Protein AF-A0A8T4R6Y8-F1 (afdb_monomer_lite)

Radius of gyration: 20.2 Å; chains: 1; bounding box: 50×43×46 Å

Secondary structure (DSSP, 8-state):
-HHHHHHHHHHHHHHHHHHH-HHHHHHHHHHHHHHHHHHHTS-TTTTSBP-GGG---S-HHHHHHHHHHHHHTT--BHHHHHHHHHHHHHHTT---GGGSSSTTHHHHHHSTT--HHHHHHHHHHHHHTT----HHHHHHHHHHH--

Structure (mmCIF, N/CA/C/O backbone):
data_AF-A0A8T4R6Y8-F1
#
_entry.id   AF-A0A8T4R6Y8-F1
#
loop_
_atom_site.group_PDB
_atom_site.id
_atom_site.type_symbol
_atom_site.label_atom_id
_atom_site.label_alt_id
_atom_site.label_comp_id
_atom_site.label_asym_id
_atom_site.label_entity_id
_atom_site.label_seq_id
_atom_site.pdbx_PDB_ins_code
_atom_site.Cartn_x
_atom_site.Cartn_y
_atom_site.Cartn_z
_atom_site.occupancy
_atom_site.B_iso_or_equiv
_atom_site.auth_seq_id
_atom_site.auth_comp_id
_atom_site.auth_asym_id
_atom_site.auth_atom_id
_atom_site.pdbx_PDB_model_num
ATOM 1 N N . MET A 1 1 ? -24.780 -24.298 -1.350 1.00 48.31 1 MET A N 1
ATOM 2 C CA . MET A 1 1 ? -23.868 -23.802 -0.300 1.00 48.31 1 MET A CA 1
ATOM 3 C C . MET A 1 1 ? -24.403 -22.502 0.301 1.00 48.31 1 MET A C 1
ATOM 5 O O . MET A 1 1 ? -24.679 -22.501 1.489 1.00 48.31 1 MET A O 1
ATOM 9 N N . GLU A 1 2 ? -24.714 -21.477 -0.504 1.00 38.59 2 GLU A N 1
ATOM 10 C CA . GLU A 1 2 ? -25.335 -20.209 -0.045 1.00 38.59 2 GLU A CA 1
ATOM 11 C C . GLU A 1 2 ? -26.643 -20.382 0.746 1.00 38.59 2 GLU A C 1
ATOM 13 O O . GLU A 1 2 ? -26.752 -19.889 1.864 1.00 38.59 2 GLU A O 1
ATOM 18 N N . LYS A 1 3 ? -27.595 -21.188 0.247 1.00 47.91 3 LYS A N 1
ATOM 19 C CA . LYS A 1 3 ? -28.878 -21.448 0.940 1.00 47.91 3 LYS A CA 1
ATOM 20 C C . LYS A 1 3 ? -28.732 -22.082 2.334 1.00 47.91 3 LYS A C 1
ATOM 22 O O . LYS A 1 3 ? -29.649 -22.001 3.144 1.00 47.91 3 LYS A O 1
ATOM 27 N N . SER A 1 4 ? -27.602 -22.738 2.606 1.00 57.16 4 SER A N 1
ATOM 28 C CA . SER A 1 4 ? -27.312 -23.342 3.913 1.00 57.16 4 SER A CA 1
ATOM 29 C C . SER A 1 4 ? -26.794 -22.309 4.910 1.00 57.16 4 SER A C 1
ATOM 31 O O . SER A 1 4 ? -27.055 -22.434 6.102 1.00 57.16 4 SER A O 1
ATOM 33 N N . ILE A 1 5 ? -26.073 -21.298 4.422 1.00 50.19 5 ILE A N 1
ATOM 34 C CA . ILE A 1 5 ? -25.484 -20.239 5.242 1.00 50.19 5 ILE A CA 1
ATOM 35 C C . ILE A 1 5 ? -26.559 -19.215 5.608 1.00 50.19 5 ILE A C 1
ATOM 37 O O . ILE A 1 5 ? -26.691 -18.873 6.775 1.00 50.19 5 ILE A O 1
ATOM 41 N N . GLU A 1 6 ? -27.403 -18.804 4.656 1.00 58.66 6 GLU A N 1
ATOM 42 C CA . GLU A 1 6 ? -28.523 -17.891 4.939 1.00 58.66 6 GLU A CA 1
ATOM 43 C C . GLU A 1 6 ? -29.509 -18.465 5.960 1.00 58.66 6 GLU A C 1
ATOM 45 O O . GLU A 1 6 ? -30.010 -17.743 6.822 1.00 58.66 6 GLU A O 1
ATOM 50 N N . LYS A 1 7 ? -29.781 -19.773 5.881 1.00 69.44 7 LYS A N 1
ATOM 51 C CA . LYS A 1 7 ? -30.643 -20.452 6.850 1.00 69.44 7 LYS A CA 1
ATOM 52 C C . LYS A 1 7 ? -29.999 -20.481 8.237 1.00 69.44 7 LYS A C 1
ATOM 54 O O . LYS A 1 7 ? -30.657 -20.144 9.212 1.00 69.44 7 LYS A O 1
ATOM 59 N N . PHE A 1 8 ? -28.711 -20.814 8.308 1.00 63.06 8 PHE A N 1
ATOM 60 C CA . PHE A 1 8 ? -27.959 -20.816 9.561 1.00 63.06 8 PHE A CA 1
ATOM 61 C C . PHE A 1 8 ? -27.928 -19.428 10.218 1.00 63.06 8 PHE A C 1
ATOM 63 O O . PHE A 1 8 ? -28.150 -19.321 11.418 1.00 63.06 8 PHE A O 1
ATOM 70 N N . ILE A 1 9 ? -27.729 -18.364 9.431 1.00 65.12 9 ILE A N 1
ATOM 71 C CA . ILE A 1 9 ? -27.748 -16.978 9.921 1.00 65.12 9 ILE A CA 1
ATOM 72 C C . ILE A 1 9 ? -29.120 -16.628 10.506 1.00 65.12 9 ILE A C 1
ATOM 74 O O . ILE A 1 9 ? -29.189 -16.150 11.634 1.00 65.12 9 ILE A O 1
ATOM 78 N N . LYS A 1 10 ? -30.211 -16.929 9.790 1.00 71.31 10 LYS A N 1
ATOM 79 C CA . LYS A 1 10 ? -31.576 -16.636 10.258 1.00 71.31 10 LYS A CA 1
ATOM 80 C C . LYS A 1 10 ? -31.955 -17.405 11.521 1.00 71.31 10 LYS A C 1
ATOM 82 O O . LYS A 1 10 ? -32.583 -16.841 12.414 1.00 71.31 10 LYS A O 1
ATOM 87 N N . ASP A 1 11 ? -31.573 -18.677 11.603 1.00 73.00 11 ASP A N 1
ATOM 88 C CA . ASP A 1 11 ? -31.837 -19.504 12.782 1.00 73.00 11 ASP A CA 1
ATOM 89 C C . ASP A 1 11 ? -31.048 -18.974 13.997 1.00 73.00 11 ASP A C 1
ATOM 91 O O . ASP A 1 11 ? -31.583 -18.903 15.103 1.00 73.00 11 ASP A O 1
ATOM 95 N N . TYR A 1 12 ? -29.813 -18.509 13.787 1.00 65.69 12 TYR A N 1
ATOM 96 C CA . TYR A 1 12 ? -28.968 -17.938 14.839 1.00 65.69 12 TYR A CA 1
ATOM 97 C C . TYR A 1 12 ? -29.441 -16.550 15.310 1.00 65.69 12 TYR A C 1
ATOM 99 O O . TYR A 1 12 ? -29.463 -16.277 16.510 1.00 65.69 12 TYR A O 1
ATOM 107 N N . GLU A 1 13 ? -29.880 -15.681 14.392 1.00 64.44 13 GLU A N 1
ATOM 108 C CA . GLU A 1 13 ? -30.492 -14.381 14.713 1.00 64.44 13 GLU A CA 1
ATOM 109 C C . GLU A 1 13 ? -31.768 -14.538 15.543 1.00 64.44 13 GLU A C 1
ATOM 111 O O . GLU A 1 13 ? -31.998 -13.771 16.481 1.00 64.44 13 GLU A O 1
ATOM 116 N N . LYS A 1 14 ? -32.579 -15.555 15.232 1.00 71.75 14 LYS A N 1
ATOM 117 C CA . LYS A 1 14 ? -33.800 -15.865 15.974 1.00 71.75 14 LYS A CA 1
ATOM 118 C C . LYS A 1 14 ? -33.500 -16.310 17.408 1.00 71.75 14 LYS A C 1
ATOM 120 O O . LYS A 1 14 ? -34.051 -15.722 18.335 1.00 71.75 14 LYS A O 1
ATOM 125 N N . ILE A 1 15 ? -32.587 -17.269 17.589 1.00 70.81 15 ILE A N 1
ATOM 126 C CA . ILE A 1 15 ? -32.175 -17.766 18.918 1.00 70.81 15 ILE A CA 1
ATOM 127 C C . ILE A 1 15 ? -31.656 -16.612 19.781 1.00 70.81 15 ILE A C 1
ATOM 129 O O . ILE A 1 15 ? -32.074 -16.428 20.921 1.00 70.81 15 ILE A O 1
ATOM 133 N N . LEU A 1 16 ? -30.790 -15.772 19.215 1.00 59.50 16 LEU A N 1
ATOM 134 C CA . LEU A 1 16 ? -30.212 -14.654 19.951 1.00 59.50 16 LEU A CA 1
ATOM 135 C C . LEU A 1 16 ? -31.221 -13.537 20.262 1.00 59.50 16 LEU A C 1
ATOM 137 O O . LEU A 1 16 ? -31.058 -12.833 21.259 1.00 59.50 16 LEU A O 1
ATOM 141 N N . SER A 1 17 ? -32.250 -13.357 19.430 1.00 65.12 17 SER A N 1
ATOM 142 C CA . SER A 1 17 ? -33.322 -12.383 19.684 1.00 65.12 17 SER A CA 1
ATOM 143 C C . SER A 1 17 ? -34.239 -12.850 20.815 1.00 65.12 17 SER A C 1
ATOM 145 O O . SER A 1 17 ? -34.640 -12.033 21.645 1.00 65.12 17 SER A O 1
ATOM 147 N N . GLU A 1 18 ? -34.513 -14.158 20.875 1.00 69.12 18 GLU A N 1
ATOM 148 C CA . GLU A 1 18 ? -35.320 -14.805 21.917 1.00 69.12 18 GLU A CA 1
ATOM 149 C C . GLU A 1 18 ? -34.601 -14.839 23.279 1.00 69.12 18 GLU A C 1
ATOM 151 O O . GLU A 1 18 ? -35.236 -14.609 24.307 1.00 69.12 18 GLU A O 1
ATOM 156 N N . GLU A 1 19 ? -33.282 -15.055 23.309 1.00 60.94 19 GLU A N 1
ATOM 157 C CA . GLU A 1 19 ? -32.516 -15.155 24.563 1.00 60.94 19 GLU A CA 1
ATOM 158 C C . GLU A 1 19 ? -32.091 -13.803 25.167 1.00 60.94 19 GLU A C 1
ATOM 160 O O . GLU A 1 19 ? -31.899 -13.707 26.380 1.00 60.94 19 GLU A O 1
ATOM 165 N N . LEU A 1 20 ? -31.894 -12.755 24.354 1.00 57.31 20 LEU A N 1
ATOM 166 C CA . LEU A 1 20 ? -31.167 -11.545 24.789 1.00 57.31 20 LEU A CA 1
ATOM 167 C C . LEU A 1 20 ? -31.919 -10.218 24.587 1.00 57.31 20 LEU A C 1
ATOM 169 O O . LEU A 1 20 ? -31.454 -9.184 25.079 1.00 57.31 20 LEU A O 1
ATOM 173 N N . GLY A 1 21 ? -33.055 -10.230 23.883 1.00 60.19 21 GLY A N 1
ATOM 174 C CA . GLY A 1 21 ? -33.814 -9.036 23.505 1.00 60.19 21 GLY A CA 1
ATOM 175 C C . GLY A 1 21 ? -33.194 -8.259 22.330 1.00 60.19 21 GLY A C 1
ATOM 176 O O . GLY A 1 21 ? -31.993 -7.971 22.295 1.00 60.19 21 GLY A O 1
ATOM 177 N N . GLU A 1 22 ? -34.036 -7.867 21.366 1.00 58.03 22 GLU A N 1
ATOM 178 C CA . GLU A 1 22 ? -33.650 -7.316 20.049 1.00 58.03 22 GLU A CA 1
ATOM 179 C C . GLU A 1 22 ? -32.681 -6.117 20.105 1.00 58.03 22 GLU A C 1
ATOM 181 O O . GLU A 1 22 ? -31.790 -5.980 19.262 1.00 58.03 22 GLU A O 1
ATOM 186 N N . GLY A 1 23 ? -32.798 -5.258 21.124 1.00 57.56 23 GLY A N 1
ATOM 187 C CA . GLY A 1 23 ? -31.969 -4.054 21.257 1.00 57.56 23 GLY A CA 1
ATOM 188 C C . GLY A 1 23 ? -30.486 -4.331 21.539 1.00 57.56 23 GLY A C 1
ATOM 189 O O . GLY A 1 23 ? -29.624 -3.539 21.153 1.00 57.56 23 GLY A O 1
ATOM 190 N N . ASN A 1 24 ? -30.165 -5.460 22.178 1.00 60.34 24 ASN A N 1
ATOM 191 C CA . ASN A 1 24 ? -28.791 -5.810 22.555 1.00 60.34 24 ASN A CA 1
ATOM 192 C C . ASN A 1 24 ? -28.088 -6.632 21.464 1.00 60.34 24 ASN A C 1
ATOM 194 O O . ASN A 1 24 ? -26.863 -6.577 21.323 1.00 60.34 24 ASN A O 1
ATOM 198 N N . LEU A 1 25 ? -28.867 -7.351 20.652 1.00 61.69 25 LEU A N 1
ATOM 199 C CA . LEU A 1 25 ? -28.360 -8.197 19.582 1.00 61.69 25 LEU A CA 1
ATOM 200 C C . LEU A 1 25 ? -27.728 -7.382 18.453 1.00 61.69 25 LEU A C 1
ATOM 202 O O . LEU A 1 25 ? -26.587 -7.638 18.077 1.00 61.69 25 LEU A O 1
ATOM 206 N N . LYS A 1 26 ? -28.423 -6.345 17.966 1.00 61.16 26 LYS A N 1
ATOM 207 C CA . LYS A 1 26 ? -27.922 -5.488 16.880 1.00 61.16 26 LYS A CA 1
ATOM 208 C C . LYS A 1 26 ? -26.594 -4.821 17.241 1.00 61.16 26 LYS A C 1
ATOM 210 O O . LYS A 1 26 ? -25.669 -4.811 16.436 1.00 61.16 26 LYS A O 1
ATOM 215 N N . LYS A 1 27 ? -26.477 -4.301 18.468 1.00 64.81 27 LYS A N 1
ATOM 216 C CA . LYS A 1 27 ? -25.250 -3.656 18.957 1.00 64.81 27 LYS A CA 1
ATOM 217 C C . LYS A 1 27 ? -24.095 -4.653 19.066 1.00 64.81 27 LYS A C 1
ATOM 219 O O . LYS A 1 27 ? -22.978 -4.332 18.684 1.00 64.81 27 LYS A O 1
ATOM 224 N N . ARG A 1 28 ? -24.359 -5.874 19.540 1.00 63.06 28 ARG A N 1
ATOM 225 C CA . ARG A 1 28 ? -23.344 -6.934 19.632 1.00 63.06 28 ARG A CA 1
ATOM 226 C C . ARG A 1 28 ? -22.939 -7.480 18.269 1.00 63.06 28 ARG A C 1
ATOM 228 O O . ARG A 1 28 ? -21.758 -7.732 18.083 1.00 63.06 28 ARG A O 1
ATOM 235 N N . LEU A 1 29 ? -23.872 -7.634 17.330 1.00 67.12 29 LEU A N 1
ATOM 236 C CA . LEU A 1 29 ? -23.573 -8.028 15.951 1.00 67.12 29 LEU A CA 1
ATOM 237 C C . LEU A 1 29 ? -22.741 -6.965 15.242 1.00 67.12 29 LEU A C 1
ATOM 239 O O . LEU A 1 29 ? -21.777 -7.328 14.584 1.00 67.12 29 LEU A O 1
ATOM 243 N N . LEU A 1 30 ? -23.051 -5.678 15.432 1.00 69.00 30 LEU A N 1
ATOM 244 C CA . LEU A 1 30 ? -22.222 -4.579 14.930 1.00 69.00 30 LEU A CA 1
ATOM 245 C C . LEU A 1 30 ? -20.809 -4.641 15.511 1.00 69.00 30 LEU A C 1
ATOM 247 O O . LEU A 1 30 ? -19.866 -4.688 14.740 1.00 69.00 30 LEU A O 1
ATOM 251 N N . ILE A 1 31 ? -20.662 -4.780 16.832 1.00 68.12 31 ILE A N 1
ATOM 252 C CA . ILE A 1 31 ? -19.344 -4.920 17.475 1.00 68.12 31 ILE A CA 1
ATOM 253 C C . ILE A 1 31 ? -18.614 -6.187 16.997 1.00 68.12 31 ILE A C 1
ATOM 255 O O . ILE A 1 31 ? -17.404 -6.178 16.812 1.00 68.12 31 ILE A O 1
ATOM 259 N N . ARG A 1 32 ? -19.320 -7.307 16.796 1.00 67.69 32 ARG A N 1
ATOM 260 C CA . ARG A 1 32 ? -18.722 -8.568 16.327 1.00 67.69 32 ARG A CA 1
ATOM 261 C C . ARG A 1 32 ? -18.310 -8.476 14.860 1.00 67.69 32 ARG A C 1
ATOM 263 O O . ARG A 1 32 ? -17.264 -9.003 14.518 1.00 67.69 32 ARG A O 1
ATOM 270 N N . LEU A 1 33 ? -19.105 -7.818 14.018 1.00 65.06 33 LEU A N 1
ATOM 271 C CA . LEU A 1 33 ? -18.766 -7.530 12.627 1.00 65.06 33 LEU A CA 1
ATOM 272 C C . LEU A 1 33 ? -17.591 -6.563 12.557 1.00 65.06 33 LEU A C 1
ATOM 274 O O . LEU A 1 33 ? -16.645 -6.867 11.852 1.00 65.06 33 LEU A O 1
ATOM 278 N N . GLU A 1 34 ? -17.601 -5.475 13.327 1.00 55.84 34 GLU A N 1
ATOM 279 C CA . GLU A 1 34 ? -16.462 -4.561 13.472 1.00 55.84 34 GLU A CA 1
ATOM 280 C C . GLU A 1 34 ? -15.210 -5.334 13.891 1.00 55.84 34 GLU A C 1
ATOM 282 O O . GLU A 1 34 ? -14.193 -5.247 13.215 1.00 55.84 34 GLU A O 1
ATOM 287 N N . ASN A 1 35 ? -15.298 -6.189 14.912 1.00 60.06 35 ASN A N 1
ATOM 288 C CA . ASN A 1 35 ? -14.181 -7.028 15.340 1.00 60.06 35 ASN A CA 1
ATOM 289 C C . ASN A 1 35 ? -13.752 -8.043 14.274 1.00 60.06 35 ASN A C 1
ATOM 291 O O . ASN A 1 35 ? -12.563 -8.267 14.139 1.00 60.06 35 ASN A O 1
ATOM 295 N N . ILE A 1 36 ? -14.666 -8.640 13.502 1.00 57.75 36 ILE A N 1
ATOM 296 C CA . ILE A 1 36 ? -14.326 -9.557 12.399 1.00 57.75 36 ILE A CA 1
ATOM 297 C C . ILE A 1 36 ? -13.698 -8.796 11.227 1.00 57.75 36 ILE A C 1
ATOM 299 O O . ILE A 1 36 ? -12.799 -9.326 10.587 1.00 57.75 36 ILE A O 1
ATOM 303 N N . PHE A 1 37 ? -14.137 -7.571 10.940 1.00 49.78 37 PHE A N 1
ATOM 304 C CA . PHE A 1 37 ? -13.507 -6.696 9.953 1.00 49.78 37 PHE A CA 1
ATOM 305 C C . PHE A 1 37 ? -12.108 -6.265 10.416 1.00 49.78 37 PHE A C 1
AT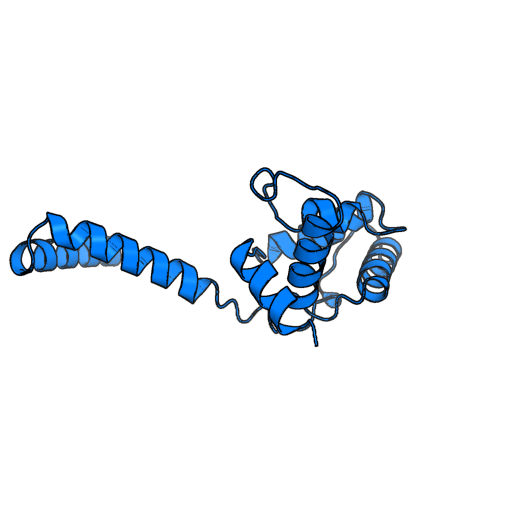OM 307 O O . PHE A 1 37 ? -11.191 -6.263 9.604 1.00 49.78 37 PHE A O 1
ATOM 314 N N . ILE A 1 38 ? -11.923 -5.999 11.714 1.00 50.84 38 ILE A N 1
ATOM 315 C CA . ILE A 1 38 ? -10.625 -5.684 12.335 1.00 50.84 38 ILE A CA 1
ATOM 316 C C . ILE A 1 38 ? -9.717 -6.931 12.436 1.00 50.84 38 ILE A C 1
ATOM 318 O O . ILE A 1 38 ? -8.507 -6.844 12.255 1.00 50.84 38 ILE A O 1
ATOM 322 N N . GLU A 1 39 ? -10.265 -8.118 12.705 1.00 45.25 39 GLU A N 1
ATOM 323 C CA . GLU A 1 39 ? -9.506 -9.375 12.781 1.00 45.25 39 GLU A CA 1
ATOM 324 C C . GLU A 1 39 ? -9.173 -9.926 11.391 1.00 45.25 39 GLU A C 1
ATOM 326 O O . GLU A 1 39 ? -8.080 -10.454 11.214 1.00 45.25 39 GLU A O 1
ATOM 331 N N . LYS A 1 40 ? -10.038 -9.737 10.383 1.00 44.56 40 LYS A N 1
ATOM 332 C CA . LYS A 1 40 ? -9.669 -9.942 8.973 1.00 44.56 40 LYS A CA 1
ATOM 333 C C . LYS A 1 40 ? -8.643 -8.921 8.489 1.00 44.56 40 LYS A C 1
ATOM 335 O O . LYS A 1 40 ? -7.901 -9.245 7.576 1.00 44.56 40 LYS A O 1
ATOM 340 N N . SER A 1 41 ? -8.577 -7.734 9.099 1.00 45.03 41 SER A N 1
ATOM 341 C CA . SER A 1 41 ? -7.551 -6.732 8.792 1.00 45.03 41 SER A CA 1
ATOM 342 C C . SER A 1 41 ? -6.238 -6.938 9.551 1.00 45.03 41 SER A C 1
ATOM 344 O O . SER A 1 41 ? -5.331 -6.118 9.412 1.00 45.03 41 SER A O 1
ATOM 346 N N . LYS A 1 42 ? -6.080 -8.022 10.326 1.00 45.31 42 LYS A N 1
ATOM 347 C CA . LYS A 1 42 ? -4.745 -8.593 10.552 1.00 45.31 42 LYS A CA 1
ATOM 348 C C . LYS A 1 42 ? -4.356 -9.355 9.289 1.00 45.31 42 LYS A C 1
ATOM 350 O O . LYS A 1 42 ? -4.299 -10.579 9.276 1.00 45.31 42 LYS A O 1
ATOM 355 N N . ASP A 1 43 ? -4.181 -8.609 8.207 1.00 54.50 43 ASP A N 1
ATOM 356 C CA . ASP A 1 43 ? -3.660 -9.134 6.959 1.00 54.50 43 ASP A CA 1
ATOM 357 C C . ASP A 1 43 ? -2.238 -9.632 7.232 1.00 54.50 43 ASP A C 1
ATOM 359 O O . ASP A 1 43 ? -1.323 -8.827 7.407 1.00 54.50 43 ASP A O 1
ATOM 363 N N . ASP A 1 44 ? -2.036 -10.955 7.220 1.00 62.47 44 ASP A N 1
ATOM 364 C CA . ASP A 1 44 ? -0.704 -11.593 7.181 1.00 62.47 44 ASP A CA 1
ATOM 365 C C . ASP A 1 44 ? 0.180 -10.990 6.065 1.00 62.47 44 ASP A C 1
ATOM 367 O O . ASP A 1 44 ? 1.403 -11.087 6.085 1.00 62.47 44 ASP A O 1
ATOM 371 N N . LEU A 1 45 ? -0.443 -10.343 5.075 1.00 72.25 45 LEU A N 1
ATOM 372 C CA . LEU A 1 45 ? 0.192 -9.608 3.988 1.00 72.25 45 LEU A CA 1
ATOM 373 C C . LEU A 1 45 ? 1.040 -8.417 4.443 1.00 72.25 45 LEU A C 1
ATOM 375 O O . LEU A 1 45 ? 2.031 -8.115 3.785 1.00 72.25 45 LEU A O 1
ATOM 379 N N . LEU A 1 46 ? 0.684 -7.738 5.532 1.00 75.38 46 LEU A N 1
ATOM 380 C CA . LEU A 1 46 ? 1.335 -6.482 5.918 1.00 75.38 46 LEU A CA 1
ATOM 381 C C . LEU A 1 46 ? 2.763 -6.695 6.440 1.00 75.38 46 LEU A C 1
ATOM 383 O O . LEU A 1 46 ? 3.659 -5.906 6.128 1.00 75.38 46 LEU A O 1
ATOM 387 N N . ASP A 1 47 ? 2.985 -7.807 7.142 1.00 78.94 47 ASP A N 1
ATOM 388 C CA . ASP A 1 47 ? 4.302 -8.230 7.630 1.00 78.94 47 ASP A CA 1
ATOM 389 C C . ASP A 1 47 ? 5.143 -8.935 6.547 1.00 78.94 47 ASP A C 1
ATOM 391 O O . ASP A 1 47 ? 6.343 -9.154 6.733 1.00 78.94 47 ASP A O 1
ATOM 395 N N . ASN A 1 48 ? 4.550 -9.265 5.394 1.00 87.44 48 ASN A N 1
ATOM 396 C CA . ASN A 1 48 ? 5.268 -9.918 4.307 1.00 87.44 48 ASN A CA 1
ATOM 397 C C . ASN A 1 48 ? 6.171 -8.935 3.537 1.00 87.44 48 ASN A C 1
ATOM 399 O O . ASN A 1 48 ? 5.833 -7.754 3.369 1.00 87.44 48 ASN A O 1
ATOM 403 N N . PRO A 1 49 ? 7.297 -9.428 2.981 1.00 92.44 49 PRO A N 1
ATOM 404 C CA . PRO A 1 49 ? 8.076 -8.675 2.011 1.00 92.44 49 PRO A CA 1
ATOM 405 C C . PRO A 1 49 ? 7.208 -8.217 0.839 1.00 92.44 49 PRO A C 1
ATOM 407 O O . PRO A 1 49 ? 6.328 -8.944 0.371 1.00 92.44 49 PRO A O 1
ATOM 410 N N . PHE A 1 50 ? 7.492 -7.024 0.325 1.00 93.31 50 PHE A N 1
ATOM 411 C CA . PHE A 1 50 ? 6.832 -6.515 -0.864 1.00 93.31 50 PHE A CA 1
ATOM 412 C C . PHE A 1 50 ? 7.140 -7.434 -2.055 1.00 93.31 50 PHE A C 1
ATOM 414 O O . PHE A 1 50 ? 8.305 -7.678 -2.387 1.00 93.31 50 PHE A O 1
ATOM 421 N N . ASP A 1 51 ? 6.103 -7.937 -2.728 1.00 93.25 51 ASP A N 1
ATOM 422 C CA . ASP A 1 51 ? 6.275 -8.872 -3.841 1.00 93.25 51 ASP A CA 1
ATOM 423 C C . ASP A 1 51 ? 6.632 -8.136 -5.139 1.00 93.25 51 ASP A C 1
ATOM 425 O O . ASP A 1 51 ? 5.815 -7.882 -6.025 1.00 93.25 51 ASP A O 1
ATOM 429 N N . TYR A 1 52 ? 7.913 -7.805 -5.254 1.00 92.44 52 TYR A N 1
ATOM 430 C CA . TYR A 1 52 ? 8.481 -7.185 -6.442 1.00 92.44 52 TYR A CA 1
ATOM 431 C C . TYR A 1 52 ? 8.365 -8.044 -7.705 1.00 92.44 52 TYR A C 1
ATOM 433 O O . TYR A 1 52 ? 8.350 -7.490 -8.806 1.00 92.44 52 TYR A O 1
ATOM 441 N N . ALA A 1 53 ? 8.322 -9.372 -7.568 1.00 91.44 53 ALA A N 1
ATOM 442 C CA . ALA A 1 53 ? 8.277 -10.289 -8.703 1.00 91.44 53 ALA A CA 1
ATOM 443 C C . ALA A 1 53 ? 6.898 -10.291 -9.379 1.00 91.44 53 ALA A C 1
ATOM 445 O O . ALA A 1 53 ? 6.804 -10.532 -10.584 1.00 91.44 53 ALA A O 1
ATOM 446 N N . SER A 1 54 ? 5.847 -9.959 -8.628 1.00 91.94 54 SER A N 1
ATOM 447 C CA . SER A 1 54 ? 4.480 -9.850 -9.141 1.00 91.94 54 SER A CA 1
ATOM 448 C C . SER A 1 54 ? 4.181 -8.548 -9.892 1.00 91.94 54 SER A C 1
ATOM 450 O O . SER A 1 54 ? 3.128 -8.442 -10.526 1.00 91.94 54 SER A O 1
ATOM 452 N N . LEU A 1 55 ? 5.105 -7.579 -9.920 1.00 93.88 55 LEU A N 1
ATOM 453 C CA . LEU A 1 55 ? 4.940 -6.358 -10.713 1.00 93.88 55 LEU A CA 1
ATOM 454 C C . LEU A 1 55 ? 4.903 -6.676 -12.217 1.00 93.88 55 LEU A C 1
ATOM 456 O O . LEU A 1 55 ? 5.869 -7.174 -12.796 1.00 93.88 55 LEU A O 1
ATOM 460 N N . LYS A 1 56 ? 3.796 -6.320 -12.878 1.00 92.62 56 LYS A N 1
ATOM 461 C CA . LYS A 1 56 ? 3.577 -6.538 -14.318 1.00 92.62 56 LYS A CA 1
ATOM 462 C C . LYS A 1 56 ? 3.318 -5.223 -15.045 1.00 92.62 56 LYS A C 1
ATOM 464 O O . LYS A 1 56 ? 2.607 -4.356 -14.549 1.00 92.62 56 LYS A O 1
ATOM 469 N N . GLY A 1 57 ? 3.870 -5.084 -16.247 1.00 89.94 57 GLY A N 1
ATOM 470 C CA . GLY A 1 57 ? 3.670 -3.912 -17.096 1.00 89.94 57 GLY A CA 1
ATOM 471 C C . GLY A 1 57 ? 4.071 -4.168 -18.543 1.00 89.94 57 GLY A C 1
ATOM 472 O O . GLY A 1 57 ? 4.693 -5.182 -18.848 1.00 89.94 57 GLY A O 1
ATOM 473 N N . ASP A 1 58 ? 3.746 -3.217 -19.421 1.00 88.81 58 ASP A N 1
ATOM 474 C CA . ASP A 1 58 ? 3.922 -3.333 -20.879 1.00 88.81 58 ASP A CA 1
ATOM 475 C C . ASP A 1 58 ? 5.377 -3.573 -21.324 1.00 88.81 58 ASP A C 1
ATOM 477 O O . ASP A 1 58 ? 5.620 -4.014 -22.446 1.00 88.81 58 ASP A O 1
ATOM 481 N N . SER A 1 59 ? 6.365 -3.257 -20.477 1.00 93.19 59 SER A N 1
ATOM 482 C CA . SER A 1 59 ? 7.775 -3.535 -20.754 1.00 93.19 59 SER A CA 1
ATOM 483 C C . SER A 1 59 ? 8.575 -3.912 -19.497 1.00 93.19 59 SER A C 1
ATOM 485 O O . SER A 1 59 ? 8.357 -3.331 -18.427 1.00 93.19 59 SER A O 1
ATOM 487 N N . PRO A 1 60 ? 9.583 -4.804 -19.612 1.00 92.88 60 PRO A N 1
ATOM 488 C CA . PRO A 1 60 ? 10.455 -5.166 -18.488 1.00 92.88 60 PRO A CA 1
ATOM 489 C C . PRO A 1 60 ? 11.223 -3.976 -17.898 1.00 92.88 60 PRO A C 1
ATOM 491 O O . PRO A 1 60 ? 11.436 -3.897 -16.690 1.00 92.88 60 PRO A O 1
ATOM 494 N N . SER A 1 61 ? 11.616 -3.012 -18.736 1.00 92.56 61 SER A N 1
ATOM 495 C CA . SER A 1 61 ? 12.333 -1.811 -18.294 1.00 92.56 61 SER A CA 1
ATOM 496 C C . SER A 1 61 ? 11.463 -0.889 -17.436 1.00 92.56 61 SER A C 1
ATOM 498 O O . SER A 1 61 ? 11.960 -0.286 -16.484 1.00 92.56 61 SER A O 1
ATOM 500 N N . LEU A 1 62 ? 10.161 -0.798 -17.732 1.00 93.38 62 LEU A N 1
ATOM 501 C CA . LEU A 1 62 ? 9.199 -0.059 -16.918 1.00 93.38 62 LEU A CA 1
ATOM 502 C C . LEU A 1 62 ? 9.008 -0.724 -15.551 1.00 93.38 62 LEU A C 1
ATOM 504 O O . LEU A 1 62 ? 9.028 -0.032 -14.533 1.00 93.38 62 LEU A O 1
ATOM 508 N N . VAL A 1 63 ? 8.855 -2.050 -15.533 1.00 94.44 63 VAL A N 1
ATOM 509 C CA . VAL A 1 63 ? 8.728 -2.841 -14.300 1.00 94.44 63 VAL A CA 1
ATOM 510 C C . VAL A 1 63 ? 9.973 -2.668 -13.428 1.00 94.44 63 VAL A C 1
ATOM 512 O O . VAL A 1 63 ? 9.864 -2.278 -12.268 1.00 94.44 63 VAL A O 1
ATOM 515 N N . SER A 1 64 ? 11.163 -2.838 -14.013 1.00 93.94 64 SER A N 1
ATOM 516 C CA . SER A 1 64 ? 12.449 -2.650 -13.332 1.00 93.94 64 SER A CA 1
ATOM 517 C C . SER A 1 64 ? 12.597 -1.240 -12.746 1.00 93.94 64 SER A C 1
ATOM 519 O O . SER A 1 64 ? 12.937 -1.090 -11.574 1.00 93.94 64 SER A O 1
ATOM 521 N N . ARG A 1 65 ? 12.259 -0.191 -13.512 1.00 93.44 65 ARG A N 1
ATOM 522 C CA . ARG A 1 65 ? 12.278 1.194 -13.011 1.00 93.44 65 ARG A CA 1
ATOM 523 C C . ARG A 1 65 ? 11.318 1.396 -11.840 1.00 93.44 65 ARG A C 1
ATOM 525 O O . ARG A 1 65 ? 11.695 2.039 -10.868 1.00 93.44 65 ARG A O 1
ATOM 532 N N . SER A 1 66 ? 10.105 0.854 -11.934 1.00 94.31 66 SER A N 1
ATOM 533 C CA . SER A 1 66 ? 9.086 0.989 -10.885 1.00 94.31 66 SER A CA 1
ATOM 534 C C . SER A 1 66 ? 9.526 0.285 -9.598 1.00 94.31 66 SER A C 1
ATOM 536 O O . SER A 1 66 ? 9.450 0.881 -8.528 1.00 94.31 66 SER A O 1
ATOM 538 N N . SER A 1 67 ? 10.092 -0.923 -9.709 1.00 94.44 67 SER A N 1
ATOM 539 C CA . SER A 1 67 ? 10.712 -1.632 -8.581 1.00 94.44 67 SER A CA 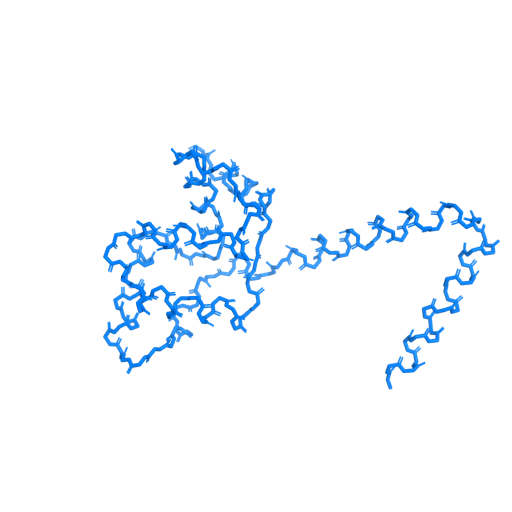1
ATOM 540 C C . SER A 1 67 ? 11.853 -0.824 -7.960 1.00 94.44 67 SER A C 1
ATOM 542 O O . SER A 1 67 ? 11.905 -0.680 -6.743 1.00 94.44 67 SER A O 1
ATOM 544 N N . ASN A 1 68 ? 12.738 -0.244 -8.774 1.00 94.81 68 ASN A N 1
ATOM 545 C CA . ASN A 1 68 ? 13.854 0.553 -8.267 1.00 94.81 68 ASN A CA 1
ATOM 546 C C . ASN A 1 68 ? 13.382 1.811 -7.528 1.00 94.81 68 ASN A C 1
ATOM 548 O O . ASN A 1 68 ? 13.957 2.151 -6.500 1.00 94.81 68 ASN A O 1
ATOM 552 N N . CYS A 1 69 ? 12.328 2.481 -8.005 1.00 94.81 69 CYS A N 1
ATOM 553 C CA . CYS A 1 69 ? 11.724 3.608 -7.289 1.00 94.81 69 CYS A CA 1
ATOM 554 C C . CYS A 1 69 ? 11.215 3.202 -5.898 1.00 94.81 69 CYS A C 1
ATOM 556 O O . CYS A 1 69 ? 11.460 3.931 -4.943 1.00 94.81 69 CYS A O 1
ATOM 558 N N . LEU A 1 70 ? 10.556 2.044 -5.773 1.00 94.19 70 LEU A N 1
ATOM 559 C CA . LEU A 1 70 ? 10.083 1.534 -4.480 1.00 94.19 70 LEU A CA 1
ATOM 560 C C . LEU A 1 70 ? 11.236 1.148 -3.542 1.00 94.19 70 LEU A C 1
ATOM 562 O O . LEU A 1 70 ? 11.195 1.481 -2.363 1.00 94.19 70 LEU A O 1
ATOM 566 N N . LYS A 1 71 ? 12.298 0.530 -4.073 1.00 94.31 71 LYS A N 1
ATOM 567 C CA . LYS A 1 71 ? 13.506 0.201 -3.298 1.00 94.31 71 LYS A CA 1
ATOM 568 C C . LYS A 1 71 ? 14.230 1.446 -2.786 1.00 94.31 71 LYS A C 1
ATOM 570 O O . LYS A 1 71 ? 14.665 1.467 -1.646 1.00 94.31 71 LYS A O 1
ATOM 575 N N . ILE A 1 72 ? 14.340 2.492 -3.611 1.00 94.62 72 ILE A N 1
ATOM 576 C CA . ILE A 1 72 ? 14.919 3.787 -3.203 1.00 94.62 72 ILE A CA 1
ATOM 577 C C . ILE A 1 72 ? 14.063 4.460 -2.124 1.00 94.62 72 ILE A C 1
ATOM 579 O O . ILE A 1 72 ? 14.592 5.169 -1.278 1.00 94.62 72 ILE A O 1
ATOM 583 N N . ALA A 1 73 ? 12.749 4.242 -2.157 1.00 92.12 73 ALA A N 1
ATOM 584 C CA . ALA A 1 73 ? 11.827 4.690 -1.121 1.00 92.12 73 ALA A CA 1
ATOM 585 C C . ALA A 1 73 ? 11.818 3.780 0.125 1.00 92.12 73 ALA A C 1
ATOM 587 O O . ALA A 1 73 ? 10.979 3.981 1.002 1.00 92.12 73 ALA A O 1
ATOM 588 N N . GLU A 1 74 ? 12.726 2.798 0.192 1.00 92.81 74 GLU A N 1
ATOM 589 C CA . GLU A 1 74 ? 12.904 1.873 1.319 1.00 92.81 74 GLU A CA 1
ATOM 590 C C . GLU A 1 74 ? 11.619 1.105 1.671 1.00 92.81 74 GLU A C 1
ATOM 592 O O . GLU A 1 74 ? 11.282 0.901 2.835 1.00 92.81 74 GLU A O 1
ATOM 597 N N . ILE A 1 75 ? 10.866 0.690 0.646 1.00 94.12 75 ILE A N 1
ATOM 598 C CA . ILE A 1 75 ? 9.663 -0.130 0.820 1.00 94.12 75 ILE A CA 1
ATOM 599 C C . ILE A 1 75 ? 10.050 -1.607 0.757 1.00 94.12 75 ILE A C 1
ATOM 601 O O . ILE A 1 75 ? 10.023 -2.220 -0.308 1.00 94.12 75 ILE A O 1
ATOM 605 N N . GLU A 1 76 ? 10.445 -2.199 1.877 1.00 92.81 76 GLU A N 1
ATOM 606 C CA . GLU A 1 76 ? 10.817 -3.620 1.919 1.00 92.81 76 GLU A CA 1
ATOM 607 C C . GLU A 1 76 ? 9.610 -4.522 2.172 1.00 92.81 76 GLU A C 1
ATOM 609 O O . GLU A 1 76 ? 9.544 -5.632 1.644 1.00 92.81 76 GLU A O 1
ATOM 614 N N . THR A 1 77 ? 8.630 -4.017 2.917 1.00 92.88 77 THR A N 1
ATOM 615 C CA . THR A 1 77 ? 7.386 -4.700 3.282 1.00 92.88 77 THR A CA 1
ATOM 616 C C . THR A 1 77 ? 6.159 -3.880 2.889 1.00 92.88 77 THR A C 1
ATOM 618 O O . THR A 1 77 ? 6.237 -2.681 2.602 1.00 92.88 77 THR A O 1
ATOM 621 N N . TYR A 1 78 ? 4.985 -4.508 2.906 1.00 92.75 78 TYR A N 1
ATOM 622 C CA . TYR A 1 78 ? 3.725 -3.775 2.755 1.00 92.75 78 TYR A CA 1
ATOM 623 C C . TYR A 1 78 ? 3.459 -2.830 3.942 1.00 92.75 78 TYR A C 1
ATOM 625 O O . TYR A 1 78 ? 2.883 -1.753 3.760 1.00 92.75 78 TYR A O 1
ATOM 633 N N . ASN A 1 79 ? 3.970 -3.163 5.129 1.00 92.12 79 ASN A N 1
ATOM 634 C CA . ASN A 1 79 ? 4.019 -2.265 6.280 1.00 92.12 79 ASN A CA 1
ATOM 635 C C . ASN A 1 79 ? 4.807 -0.986 6.019 1.00 92.12 79 ASN A C 1
ATOM 637 O O . ASN A 1 79 ? 4.366 0.096 6.412 1.00 92.12 79 ASN A O 1
ATOM 641 N N . ASP A 1 80 ? 5.944 -1.071 5.329 1.00 93.00 80 ASP A N 1
ATOM 642 C CA . ASP A 1 80 ? 6.719 0.121 4.980 1.00 93.00 80 ASP A CA 1
ATOM 643 C C . ASP A 1 80 ? 5.933 1.054 4.065 1.00 93.00 80 ASP A C 1
ATOM 645 O O . ASP A 1 80 ? 6.013 2.276 4.213 1.00 93.00 80 ASP A O 1
ATOM 649 N N . LEU A 1 81 ? 5.121 0.501 3.161 1.00 93.75 81 LEU A N 1
ATOM 650 C CA . LEU A 1 81 ? 4.226 1.302 2.336 1.00 93.75 81 LEU A CA 1
ATOM 651 C C . LEU A 1 81 ? 3.189 2.028 3.206 1.00 93.75 81 LEU A C 1
ATOM 653 O O . LEU A 1 81 ? 3.056 3.245 3.081 1.00 93.75 81 LEU A O 1
ATOM 657 N N . ALA A 1 82 ? 2.510 1.331 4.123 1.00 91.50 82 ALA A N 1
ATOM 658 C CA . ALA A 1 82 ? 1.538 1.948 5.032 1.00 91.50 82 ALA A CA 1
ATOM 659 C C . ALA A 1 82 ? 2.176 3.042 5.911 1.00 91.50 82 ALA A C 1
ATOM 661 O O . ALA A 1 82 ? 1.687 4.176 5.959 1.00 91.50 82 ALA A O 1
ATOM 662 N N . LYS A 1 83 ? 3.326 2.736 6.522 1.00 92.44 83 LYS A N 1
ATOM 663 C CA . LYS A 1 83 ? 4.146 3.655 7.327 1.00 92.44 83 LYS A CA 1
ATOM 664 C C . LYS A 1 83 ? 4.479 4.934 6.565 1.00 92.44 83 LYS A C 1
ATOM 666 O O . LYS A 1 83 ? 4.259 6.039 7.061 1.00 92.44 83 LYS A O 1
ATOM 671 N N . ASN A 1 84 ? 5.002 4.790 5.349 1.00 92.81 84 ASN A N 1
ATOM 672 C CA . ASN A 1 84 ? 5.411 5.925 4.533 1.00 92.81 84 ASN A CA 1
ATOM 673 C C . ASN A 1 84 ? 4.216 6.755 4.048 1.00 92.81 84 ASN A C 1
ATOM 675 O O . ASN A 1 84 ? 4.320 7.980 3.977 1.00 92.81 84 ASN A O 1
ATOM 679 N N . CYS A 1 85 ? 3.064 6.128 3.792 1.00 91.94 85 CYS A N 1
ATOM 680 C CA . CYS A 1 85 ? 1.832 6.853 3.482 1.00 91.94 85 CYS A CA 1
ATOM 681 C C . CYS A 1 85 ? 1.390 7.733 4.654 1.00 91.94 85 CYS A C 1
ATOM 683 O O . CYS A 1 85 ? 1.068 8.905 4.450 1.00 91.94 85 CYS A O 1
ATOM 685 N N . TYR A 1 86 ? 1.424 7.204 5.883 1.00 91.44 86 TYR A N 1
ATOM 686 C CA . TYR A 1 86 ? 1.084 7.981 7.076 1.00 91.44 86 TYR A CA 1
ATOM 687 C C . TYR A 1 86 ? 2.070 9.122 7.327 1.00 91.44 86 TYR A C 1
ATOM 689 O O . TYR A 1 86 ? 1.655 10.260 7.544 1.00 91.44 86 TYR A O 1
ATOM 697 N N . LYS A 1 87 ? 3.374 8.852 7.208 1.00 91.50 87 LYS A N 1
ATOM 698 C CA . LYS A 1 87 ? 4.408 9.888 7.295 1.00 91.50 87 LYS A CA 1
ATOM 699 C C . LYS A 1 87 ? 4.142 11.018 6.296 1.00 91.50 87 LYS A C 1
ATOM 701 O O . LYS A 1 87 ? 4.034 12.178 6.693 1.00 91.50 87 LYS A O 1
ATOM 706 N N . TYR A 1 88 ? 3.936 10.672 5.023 1.00 90.12 88 TYR A N 1
ATOM 707 C CA . TYR A 1 88 ? 3.632 11.636 3.965 1.00 90.12 88 TYR A CA 1
ATOM 708 C C . TYR A 1 88 ? 2.388 12.473 4.287 1.00 90.12 88 TYR A C 1
ATOM 710 O O . TYR A 1 88 ? 2.427 13.699 4.178 1.00 90.12 88 TYR A O 1
ATOM 718 N N . TYR A 1 89 ? 1.315 11.824 4.749 1.00 88.25 89 TYR A N 1
ATOM 719 C CA . TYR A 1 89 ? 0.086 12.481 5.194 1.00 88.25 89 TYR A CA 1
ATOM 720 C C . TYR A 1 89 ? 0.344 13.531 6.281 1.00 88.25 89 TYR A C 1
ATOM 722 O O . TYR A 1 89 ? -0.132 14.662 6.160 1.00 88.25 89 TYR A O 1
ATOM 730 N N . THR A 1 90 ? 1.127 13.184 7.307 1.00 87.56 90 THR A N 1
ATOM 731 C CA . THR A 1 90 ? 1.440 14.102 8.412 1.00 87.56 90 THR A CA 1
ATOM 732 C C . THR A 1 90 ? 2.344 15.265 8.000 1.00 87.56 90 THR A C 1
ATOM 734 O O . THR A 1 90 ? 2.151 16.380 8.479 1.00 87.56 90 THR A O 1
ATOM 737 N N . GLU A 1 91 ? 3.295 15.041 7.090 1.00 86.00 91 GLU A N 1
ATOM 738 C CA . GLU A 1 91 ? 4.277 16.053 6.680 1.00 86.00 91 GLU A CA 1
ATOM 739 C C . GLU A 1 91 ? 3.734 17.033 5.627 1.00 86.00 91 GLU A C 1
ATOM 741 O O . GLU A 1 91 ? 4.125 18.199 5.608 1.00 86.00 91 GLU A O 1
ATOM 746 N N . HIS A 1 92 ? 2.825 16.595 4.749 1.00 74.62 92 HIS A N 1
ATOM 747 C CA . HIS A 1 92 ? 2.442 17.362 3.554 1.00 74.62 92 HIS A CA 1
ATOM 748 C C . HIS A 1 92 ? 1.075 18.052 3.645 1.00 74.62 92 HIS A C 1
ATOM 750 O O . HIS A 1 92 ? 0.523 18.476 2.632 1.00 74.62 92 HIS A O 1
ATOM 756 N N . THR A 1 93 ? 0.526 18.244 4.850 1.00 61.94 93 THR A N 1
ATOM 757 C CA . THR A 1 93 ? -0.794 18.884 5.058 1.00 61.94 93 THR A CA 1
ATOM 758 C C . THR A 1 93 ? -1.896 18.266 4.186 1.00 61.94 93 THR A C 1
ATOM 760 O O . THR A 1 93 ? -2.828 18.953 3.760 1.00 61.94 93 THR A O 1
ATOM 763 N N . TRP A 1 94 ? -1.798 16.970 3.881 1.00 66.44 94 TRP A N 1
ATOM 764 C CA . TRP A 1 94 ? -2.852 16.271 3.161 1.00 66.44 94 TRP A CA 1
ATOM 765 C C . TRP A 1 94 ? -4.037 16.166 4.118 1.00 66.44 94 TRP A C 1
ATOM 767 O O . TRP A 1 94 ? -3.999 15.440 5.101 1.00 66.44 94 TRP A O 1
ATOM 777 N N . LYS A 1 95 ? -5.075 16.975 3.907 1.00 63.44 95 LYS A N 1
ATOM 778 C CA . LYS A 1 95 ? -6.167 17.100 4.886 1.00 63.44 95 LYS A CA 1
ATOM 779 C C . LYS A 1 95 ? -7.172 15.948 4.827 1.00 63.44 95 LYS A C 1
ATOM 781 O O . LYS A 1 95 ? -8.039 15.867 5.689 1.00 63.44 95 LYS A O 1
ATOM 786 N N . GLU A 1 96 ? -7.084 15.075 3.825 1.00 67.31 96 GLU A N 1
ATOM 787 C CA . GLU A 1 96 ? -8.227 14.267 3.394 1.00 67.31 96 GLU A CA 1
ATOM 788 C C . GLU A 1 96 ? -7.813 12.834 3.033 1.00 67.31 96 GLU A C 1
ATOM 790 O O . GLU A 1 96 ? -7.990 12.397 1.902 1.00 67.31 96 GLU A O 1
ATOM 795 N N . TRP A 1 97 ? -7.285 12.100 4.022 1.00 74.38 97 TRP A N 1
ATOM 796 C CA . TRP A 1 97 ? -6.981 10.659 3.929 1.00 74.38 97 TRP A CA 1
ATOM 797 C C . TRP A 1 97 ? -8.169 9.835 3.404 1.00 74.38 97 TRP A C 1
ATOM 799 O O . TRP A 1 97 ? -7.989 8.856 2.692 1.00 74.38 97 TRP A O 1
ATOM 809 N N . GLU A 1 98 ? -9.391 10.250 3.745 1.00 68.06 98 GLU A N 1
ATOM 810 C CA . GLU A 1 98 ? -10.633 9.522 3.458 1.00 68.06 98 GLU A CA 1
ATOM 811 C C . GLU A 1 98 ? -11.226 9.787 2.067 1.00 68.06 98 GLU A C 1
ATOM 813 O O . GLU A 1 98 ? -12.225 9.170 1.705 1.00 68.06 98 GLU A O 1
ATOM 818 N N . LYS A 1 99 ? -10.664 10.712 1.274 1.00 68.62 99 LYS A N 1
ATOM 819 C CA . LYS A 1 99 ? -11.231 11.031 -0.049 1.00 68.62 99 LYS A CA 1
ATOM 820 C C . LYS A 1 99 ? -10.756 10.121 -1.170 1.00 68.62 99 LYS A C 1
ATOM 822 O O . LYS A 1 99 ? -11.394 10.081 -2.222 1.00 68.62 99 LYS A O 1
ATOM 827 N N . ASP A 1 100 ? -9.661 9.403 -0.969 1.00 68.12 100 ASP A N 1
ATOM 828 C CA . ASP A 1 100 ? -9.104 8.535 -1.993 1.00 68.12 100 ASP A CA 1
ATOM 829 C C . ASP A 1 100 ? -9.586 7.104 -1.829 1.00 68.12 100 ASP A C 1
ATOM 831 O O . ASP A 1 100 ? -9.664 6.573 -0.726 1.00 68.12 100 ASP A O 1
ATOM 835 N N . LYS A 1 101 ? -9.849 6.453 -2.967 1.00 71.62 101 LYS A N 1
ATOM 836 C CA . LYS A 1 101 ? -10.204 5.030 -3.010 1.00 71.62 101 LYS A CA 1
ATOM 837 C C . LYS A 1 101 ? -9.145 4.166 -2.308 1.00 71.62 101 LYS A C 1
ATOM 839 O O . LYS A 1 101 ? -9.496 3.200 -1.645 1.00 71.62 101 LYS A O 1
ATOM 844 N N . ASN A 1 102 ? -7.872 4.545 -2.457 1.00 80.56 102 ASN A N 1
ATOM 845 C CA . ASN A 1 102 ? -6.727 3.835 -1.901 1.00 80.56 102 ASN A CA 1
ATOM 846 C C . ASN A 1 102 ? -5.795 4.815 -1.168 1.00 80.56 102 ASN A C 1
ATOM 848 O O . ASN A 1 102 ? -5.313 5.776 -1.783 1.00 80.56 102 ASN A O 1
ATOM 852 N N . ALA A 1 103 ? -5.467 4.528 0.096 1.00 81.06 103 ALA A N 1
ATOM 853 C CA . ALA A 1 103 ? -4.651 5.390 0.963 1.00 81.06 103 ALA A CA 1
ATOM 854 C C . ALA A 1 103 ? -3.223 5.650 0.435 1.00 81.06 103 ALA A C 1
ATOM 856 O O . ALA A 1 103 ? -2.630 6.695 0.697 1.00 81.06 103 ALA A O 1
ATOM 857 N N . TYR A 1 104 ? -2.675 4.735 -0.370 1.00 88.31 104 TYR A N 1
ATOM 858 C CA . TYR A 1 104 ? -1.326 4.839 -0.940 1.00 88.31 104 TYR A CA 1
ATOM 859 C C . TYR A 1 104 ? -1.213 5.731 -2.183 1.00 88.31 104 TYR A C 1
ATOM 861 O O . TYR A 1 104 ? -0.116 5.939 -2.706 1.00 88.31 104 TYR A O 1
ATOM 869 N N . THR A 1 105 ? -2.331 6.268 -2.678 1.00 88.19 105 THR A N 1
ATOM 870 C CA . THR A 1 105 ? -2.372 6.985 -3.958 1.00 88.19 105 THR A CA 1
ATOM 871 C C . THR A 1 105 ? -1.479 8.221 -3.960 1.00 88.19 105 THR A C 1
ATOM 873 O O . THR A 1 105 ? -0.633 8.366 -4.844 1.00 88.19 105 THR A O 1
ATOM 876 N N . HIS A 1 106 ? -1.634 9.115 -2.982 1.00 87.50 106 HIS A N 1
ATOM 877 C CA . HIS A 1 106 ? -0.871 10.370 -2.937 1.00 87.50 106 HIS A CA 1
ATOM 878 C C . HIS A 1 106 ? 0.609 10.138 -2.701 1.00 87.50 106 HIS A C 1
ATOM 880 O O . HIS A 1 106 ? 1.440 10.704 -3.410 1.00 87.50 106 HIS A O 1
ATOM 886 N N . TYR A 1 107 ? 0.934 9.244 -1.771 1.00 91.12 107 TYR A N 1
ATOM 887 C CA . TYR A 1 107 ? 2.318 8.907 -1.488 1.00 91.12 107 TYR A CA 1
ATOM 888 C C . TYR A 1 107 ? 3.027 8.352 -2.732 1.00 91.12 107 TYR A C 1
ATOM 890 O O . TYR A 1 107 ? 4.072 8.875 -3.118 1.00 91.12 107 TYR A O 1
ATOM 898 N N . LEU A 1 108 ? 2.437 7.382 -3.441 1.00 91.94 108 LEU A N 1
ATOM 899 C CA . LEU A 1 108 ? 3.050 6.838 -4.657 1.00 91.94 108 LEU A CA 1
ATOM 900 C C . LEU A 1 108 ? 3.166 7.878 -5.783 1.00 91.94 108 LEU A C 1
ATOM 902 O O . LEU A 1 108 ? 4.152 7.867 -6.515 1.00 91.94 108 LEU A O 1
ATOM 906 N N . ASN A 1 109 ? 2.217 8.814 -5.904 1.00 89.62 109 ASN A N 1
ATOM 907 C CA . ASN A 1 109 ? 2.340 9.937 -6.844 1.00 89.62 109 ASN A CA 1
ATOM 908 C C . ASN A 1 109 ? 3.452 10.927 -6.465 1.00 89.62 109 ASN A C 1
ATOM 910 O O . ASN A 1 109 ? 3.943 11.642 -7.338 1.00 89.62 109 ASN A O 1
ATOM 914 N N . SER A 1 110 ? 3.858 10.971 -5.196 1.00 89.25 110 SER A N 1
ATOM 915 C CA . SER A 1 110 ? 4.923 11.856 -4.718 1.00 89.25 110 SER A CA 1
ATOM 916 C C . SER A 1 110 ? 6.335 11.297 -4.941 1.00 89.25 110 SER A C 1
ATOM 918 O O . SER A 1 110 ? 7.311 12.048 -4.879 1.00 89.25 110 SER A O 1
ATOM 920 N N . LEU A 1 111 ? 6.468 9.994 -5.222 1.00 91.19 111 LEU A N 1
ATOM 921 C CA . LEU A 1 111 ? 7.768 9.349 -5.388 1.00 91.19 111 LEU A CA 1
ATOM 922 C C . LEU A 1 111 ? 8.538 9.905 -6.591 1.00 91.19 111 LEU A C 1
ATOM 924 O O . LEU A 1 111 ? 8.098 9.872 -7.745 1.00 91.19 111 LEU A O 1
ATOM 928 N N . ARG A 1 112 ? 9.760 10.372 -6.326 1.00 87.81 112 ARG A N 1
ATOM 929 C CA . ARG A 1 112 ? 10.646 10.919 -7.354 1.00 87.81 112 ARG A CA 1
ATOM 930 C C . ARG A 1 112 ? 10.965 9.861 -8.418 1.00 87.81 112 ARG A C 1
ATOM 932 O O . ARG A 1 112 ? 11.266 8.712 -8.111 1.00 87.81 112 ARG A O 1
ATOM 939 N N . ASN A 1 113 ? 10.968 10.283 -9.684 1.00 88.19 113 ASN A N 1
ATOM 940 C CA . ASN A 1 113 ? 11.250 9.452 -10.865 1.00 88.19 113 ASN A CA 1
ATOM 941 C C . ASN A 1 113 ? 10.225 8.334 -11.148 1.00 88.19 113 ASN A C 1
ATOM 943 O O . ASN A 1 113 ? 10.416 7.567 -12.097 1.00 88.19 113 ASN A O 1
ATOM 947 N N . LEU A 1 114 ? 9.116 8.273 -10.403 1.00 90.75 114 LEU A N 1
ATOM 948 C CA . LEU A 1 114 ? 8.019 7.350 -10.664 1.00 90.75 114 LEU A CA 1
ATOM 949 C C . LEU A 1 114 ? 6.946 8.039 -11.524 1.00 90.75 114 LEU A C 1
ATOM 951 O O . LEU A 1 114 ? 6.122 8.814 -11.056 1.00 90.75 114 LEU A O 1
ATOM 955 N N . GLY A 1 115 ? 6.975 7.786 -12.834 1.00 90.56 115 GLY A N 1
ATOM 956 C CA . GLY A 1 115 ? 5.986 8.349 -13.761 1.00 90.56 115 GLY A CA 1
ATOM 957 C C . GLY A 1 115 ? 4.629 7.633 -13.703 1.00 90.56 115 GLY A C 1
ATOM 958 O O . GLY A 1 115 ? 4.547 6.484 -13.275 1.00 90.56 115 GLY A O 1
ATOM 959 N N . LYS A 1 116 ? 3.575 8.253 -14.260 1.00 92.12 116 LYS A N 1
ATOM 960 C CA . LYS A 1 116 ? 2.189 7.718 -14.282 1.00 92.12 116 LYS A CA 1
ATOM 961 C C . LYS A 1 116 ? 2.077 6.247 -14.710 1.00 92.12 116 LYS A C 1
ATOM 963 O O . LYS A 1 116 ? 1.258 5.513 -14.171 1.00 92.12 116 LYS A O 1
ATOM 968 N N . LYS A 1 117 ? 2.884 5.807 -15.684 1.00 93.38 117 LYS A N 1
ATOM 969 C CA . LYS A 1 117 ? 2.903 4.403 -16.132 1.00 93.38 117 LYS A CA 1
ATOM 970 C C . LYS A 1 117 ? 3.481 3.455 -15.076 1.00 93.38 117 LYS A C 1
ATOM 972 O O . LYS A 1 117 ? 2.960 2.363 -14.918 1.00 93.38 117 LYS A O 1
ATOM 977 N N . GLY A 1 118 ? 4.518 3.873 -14.350 1.00 93.50 118 GLY A N 1
ATOM 978 C CA . GLY A 1 118 ? 5.092 3.080 -13.261 1.00 93.50 118 GLY A CA 1
ATOM 979 C C . GLY A 1 118 ? 4.167 3.018 -12.047 1.00 93.50 118 GLY A C 1
ATOM 980 O O . GLY A 1 118 ? 3.991 1.956 -11.466 1.00 93.50 118 GLY A O 1
ATOM 981 N N . ILE A 1 119 ? 3.475 4.121 -11.740 1.00 93.38 119 ILE A N 1
ATOM 982 C CA . ILE A 1 119 ? 2.422 4.135 -10.713 1.00 93.38 119 ILE A CA 1
ATOM 983 C C . ILE A 1 119 ? 1.332 3.115 -11.051 1.00 93.38 119 ILE A C 1
ATOM 985 O O . ILE A 1 119 ? 0.949 2.331 -10.192 1.00 93.38 119 ILE A O 1
ATOM 989 N N . LYS A 1 120 ? 0.881 3.065 -12.314 1.00 93.94 120 LYS A N 1
ATOM 990 C CA . LYS A 1 120 ? -0.102 2.065 -12.760 1.00 93.94 120 LYS A CA 1
ATOM 991 C C . LYS A 1 120 ? 0.372 0.627 -12.550 1.00 93.94 120 LYS A C 1
ATOM 993 O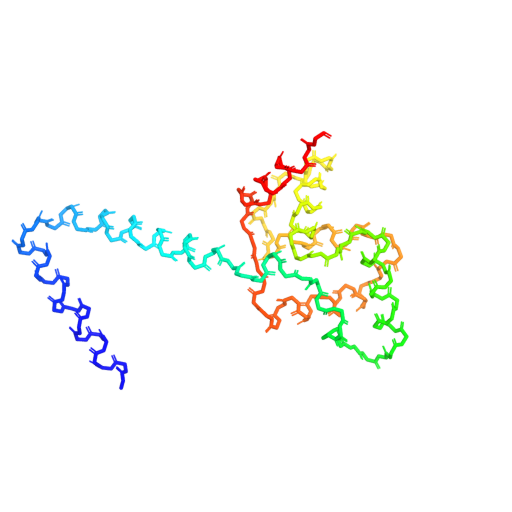 O . LYS A 1 120 ? -0.425 -0.178 -12.099 1.00 93.94 120 LYS A O 1
ATOM 998 N N . VAL A 1 121 ? 1.643 0.318 -12.825 1.00 95.44 121 VAL A N 1
ATOM 999 C CA . VAL A 1 121 ? 2.218 -1.021 -12.570 1.00 95.44 121 VAL A CA 1
ATOM 1000 C C . VAL A 1 121 ? 2.073 -1.409 -11.098 1.00 95.44 121 VAL A C 1
ATOM 1002 O O . VAL A 1 121 ? 1.659 -2.522 -10.789 1.00 95.44 121 VAL A O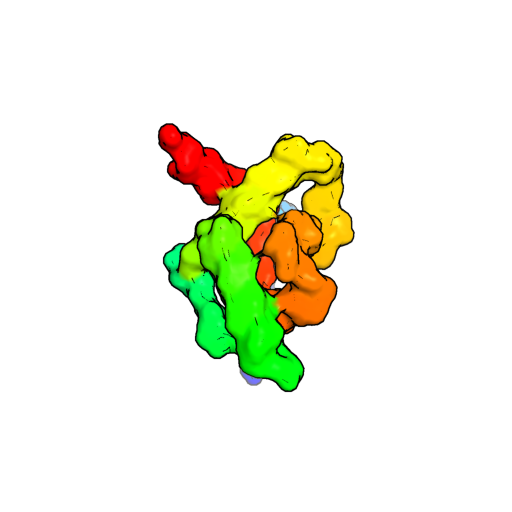 1
ATOM 1005 N N . ILE A 1 122 ? 2.372 -0.476 -10.193 1.00 95.19 122 ILE A N 1
ATOM 1006 C CA . ILE A 1 122 ? 2.275 -0.707 -8.748 1.00 95.19 122 ILE A CA 1
ATOM 1007 C C . ILE A 1 122 ? 0.810 -0.830 -8.325 1.00 95.19 122 ILE A C 1
ATOM 1009 O O . ILE A 1 122 ? 0.464 -1.754 -7.600 1.00 95.19 122 ILE A O 1
ATOM 1013 N N . PHE A 1 123 ? -0.069 0.046 -8.816 1.00 93.81 123 PHE A N 1
ATOM 1014 C CA . PHE A 1 123 ? -1.498 -0.003 -8.499 1.00 93.81 123 PHE A CA 1
ATOM 1015 C C . PHE A 1 123 ? -2.130 -1.310 -8.957 1.00 93.81 123 PHE A C 1
ATOM 1017 O O . PHE A 1 123 ? -2.848 -1.918 -8.180 1.00 93.81 123 PHE A O 1
ATOM 1024 N N . SER A 1 124 ? -1.833 -1.769 -10.175 1.00 93.75 124 SER A N 1
ATOM 1025 C CA . SER A 1 124 ? -2.363 -3.036 -10.678 1.00 93.75 124 SER A CA 1
ATOM 1026 C C . SER A 1 124 ? -1.952 -4.220 -9.807 1.00 93.75 124 SER A C 1
ATOM 1028 O O . SER A 1 124 ? -2.760 -5.119 -9.607 1.00 93.75 124 SER A O 1
ATOM 1030 N N . HIS A 1 125 ? -0.731 -4.214 -9.263 1.00 94.38 125 HIS A N 1
ATOM 1031 C CA . HIS A 1 125 ? -0.303 -5.223 -8.292 1.00 94.38 125 HIS A CA 1
ATOM 1032 C C . HIS A 1 125 ? -1.097 -5.121 -6.986 1.00 94.38 125 HIS A C 1
ATOM 1034 O O . HIS A 1 125 ? -1.733 -6.095 -6.597 1.00 94.38 125 HIS A O 1
ATOM 1040 N N . LEU A 1 126 ? -1.135 -3.940 -6.362 1.00 92.50 126 LEU A N 1
ATOM 1041 C CA . LEU A 1 126 ? -1.835 -3.725 -5.088 1.00 92.50 126 LEU A CA 1
ATOM 1042 C C . LEU A 1 126 ? -3.338 -4.034 -5.187 1.00 92.50 126 LEU A C 1
ATOM 1044 O O . LEU A 1 126 ? -3.887 -4.690 -4.311 1.00 92.50 126 LEU A O 1
ATOM 1048 N N . GLU A 1 127 ? -3.990 -3.647 -6.284 1.00 90.38 127 GLU A N 1
ATOM 1049 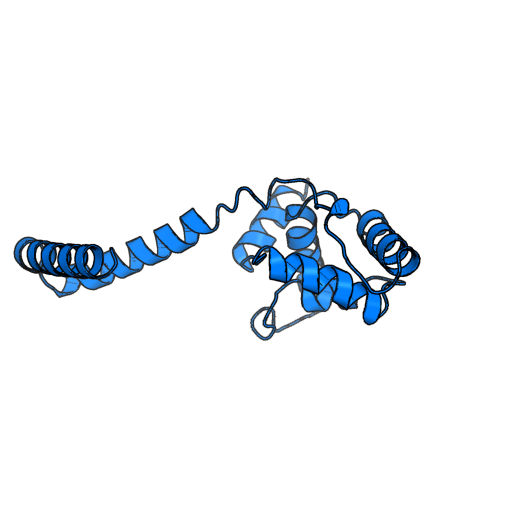C CA . GLU A 1 127 ? -5.396 -3.977 -6.546 1.00 90.38 127 GLU A CA 1
ATOM 1050 C C . GLU A 1 127 ? -5.606 -5.482 -6.783 1.00 90.38 127 GLU A C 1
ATOM 1052 O O . GLU A 1 127 ? -6.644 -6.017 -6.409 1.00 90.38 127 GLU A O 1
ATOM 1057 N N . SER A 1 128 ? -4.637 -6.190 -7.381 1.00 90.31 128 SER A N 1
ATOM 1058 C CA . SER A 1 128 ? -4.762 -7.634 -7.646 1.00 90.31 128 SER A CA 1
ATOM 1059 C C . SER A 1 128 ? -4.716 -8.506 -6.392 1.00 90.31 128 SER A C 1
ATOM 1061 O O . SER A 1 128 ? -5.238 -9.619 -6.408 1.00 90.31 128 SER A O 1
ATOM 1063 N N . ILE A 1 129 ? -4.107 -7.998 -5.321 1.00 87.81 129 ILE A N 1
ATOM 1064 C CA . ILE A 1 129 ? -4.033 -8.655 -4.011 1.00 87.81 129 ILE A CA 1
ATOM 1065 C C . ILE A 1 129 ? -5.025 -8.048 -3.005 1.00 87.81 129 ILE A C 1
ATOM 1067 O O . ILE A 1 129 ? -4.922 -8.336 -1.820 1.00 87.81 129 ILE A O 1
ATOM 1071 N N . ASP A 1 130 ? -5.948 -7.198 -3.475 1.00 84.69 130 ASP A N 1
ATOM 1072 C CA . ASP A 1 130 ? -6.918 -6.453 -2.657 1.00 84.69 130 ASP A CA 1
ATOM 1073 C C . ASP A 1 130 ? -6.270 -5.700 -1.478 1.00 84.69 130 ASP A C 1
ATOM 1075 O O . ASP A 1 130 ? -6.809 -5.615 -0.377 1.00 84.69 130 ASP A O 1
ATOM 1079 N N . PHE A 1 131 ? -5.065 -5.166 -1.701 1.00 86.56 131 PHE A N 1
ATOM 1080 C CA . PHE A 1 131 ? -4.293 -4.523 -0.649 1.00 86.56 131 PHE A CA 1
ATOM 1081 C C . PHE A 1 131 ? -4.921 -3.198 -0.236 1.00 86.56 131 PHE A C 1
ATOM 1083 O O . PHE A 1 131 ? -5.029 -2.264 -1.036 1.00 86.56 131 PHE A O 1
ATOM 1090 N N . ASN A 1 132 ? -5.248 -3.082 1.047 1.00 86.06 132 ASN A N 1
ATOM 1091 C CA . ASN A 1 132 ? -5.719 -1.842 1.638 1.00 86.06 132 ASN A CA 1
ATOM 1092 C C . ASN A 1 132 ? -5.343 -1.771 3.123 1.00 86.06 132 ASN A C 1
ATOM 1094 O O . ASN A 1 132 ? -5.012 -2.775 3.743 1.00 86.06 132 ASN A O 1
ATOM 1098 N N . PHE A 1 133 ? -5.387 -0.576 3.705 1.00 86.44 133 PHE A N 1
ATOM 1099 C CA . PHE A 1 133 ? -5.126 -0.376 5.129 1.00 86.44 133 PHE A CA 1
ATOM 1100 C C . PHE A 1 133 ? -5.839 0.875 5.648 1.00 86.44 133 PHE A C 1
ATOM 1102 O O . PHE A 1 133 ? -6.046 1.847 4.917 1.00 86.44 133 PHE A O 1
ATOM 1109 N N . SER A 1 134 ? -6.209 0.863 6.930 1.00 85.62 134 SER A N 1
ATOM 1110 C CA . SER A 1 134 ? -6.836 2.016 7.581 1.00 85.62 134 SER A CA 1
ATOM 1111 C C . SER A 1 134 ? -5.810 3.082 7.976 1.00 85.62 134 SER A C 1
ATOM 1113 O O . SER A 1 134 ? -4.603 2.831 8.068 1.00 85.62 134 SER A O 1
ATOM 1115 N N . LYS A 1 135 ? -6.300 4.295 8.249 1.00 85.94 135 LYS A N 1
ATOM 1116 C CA . LYS A 1 135 ? -5.476 5.384 8.784 1.00 85.94 135 LYS A CA 1
ATOM 1117 C C . LYS A 1 135 ? -4.893 5.020 10.146 1.00 85.94 135 LYS A C 1
ATOM 1119 O O . LYS A 1 135 ? -3.721 5.277 10.404 1.00 85.94 135 LYS A O 1
ATOM 1124 N N . GLU A 1 136 ? -5.720 4.434 11.006 1.00 86.38 136 GLU A N 1
ATOM 1125 C CA . GLU A 1 136 ? -5.377 4.020 12.365 1.00 86.38 136 GLU A CA 1
ATOM 1126 C C . GLU A 1 136 ? -4.260 2.979 12.341 1.00 86.38 136 GLU A C 1
ATOM 1128 O O . GLU A 1 136 ? -3.305 3.097 13.104 1.00 86.38 136 GLU A O 1
ATOM 1133 N N . TYR A 1 137 ? -4.329 2.024 11.409 1.00 87.25 137 TYR A N 1
ATOM 1134 C CA . TYR A 1 137 ? -3.278 1.034 11.214 1.00 87.25 137 TYR A CA 1
ATOM 1135 C C . TYR A 1 137 ? -1.965 1.681 10.767 1.00 87.25 137 TYR A C 1
ATOM 1137 O O . TYR A 1 137 ? -0.917 1.472 11.372 1.00 87.25 137 TYR A O 1
ATOM 1145 N N . ALA A 1 138 ? -2.016 2.522 9.730 1.00 89.06 138 ALA A N 1
ATOM 1146 C CA . ALA A 1 138 ? -0.826 3.189 9.210 1.00 89.06 138 ALA A CA 1
ATOM 1147 C C . ALA A 1 138 ? -0.154 4.083 10.272 1.00 89.06 138 ALA A C 1
ATOM 1149 O O . ALA A 1 138 ? 1.075 4.128 10.364 1.00 89.06 138 ALA A O 1
ATOM 1150 N N . LYS A 1 139 ? -0.963 4.737 11.117 1.00 89.56 139 LYS A N 1
ATOM 1151 C CA . LYS A 1 139 ? -0.510 5.468 12.305 1.00 89.56 139 LYS A CA 1
ATOM 1152 C C . LYS A 1 139 ? 0.193 4.548 13.301 1.00 89.56 139 LYS A C 1
ATOM 1154 O O . LYS A 1 139 ? 1.299 4.864 13.724 1.00 89.56 139 LYS A O 1
ATOM 1159 N N . GLU A 1 140 ? -0.429 3.428 13.662 1.00 89.50 140 GLU A N 1
ATOM 1160 C CA . GLU A 1 140 ? 0.125 2.466 14.618 1.00 89.50 140 GLU A CA 1
ATOM 1161 C C . GLU A 1 140 ? 1.483 1.923 14.148 1.00 89.50 140 GLU A C 1
ATOM 1163 O O . GLU A 1 140 ? 2.442 1.893 14.922 1.00 89.50 140 GLU A O 1
ATOM 1168 N N . VAL A 1 141 ? 1.594 1.545 12.870 1.00 89.25 141 VAL A N 1
ATOM 1169 C CA . VAL A 1 141 ? 2.859 1.085 12.277 1.00 89.25 141 VAL A CA 1
ATOM 1170 C C . VAL A 1 141 ? 3.909 2.194 12.309 1.00 89.25 141 VAL A C 1
ATOM 1172 O O . VAL A 1 141 ? 5.058 1.933 12.666 1.00 89.25 141 VAL A O 1
ATOM 1175 N N . PHE A 1 142 ? 3.543 3.434 11.976 1.00 90.62 142 PHE A N 1
ATOM 1176 C CA . PHE A 1 142 ? 4.458 4.572 12.047 1.00 90.62 142 PHE A CA 1
ATOM 1177 C C . PHE A 1 142 ? 4.968 4.821 13.470 1.00 90.62 142 PHE A C 1
ATOM 1179 O O . PHE A 1 142 ? 6.177 4.867 13.679 1.00 90.62 142 PHE A O 1
ATOM 1186 N N . GLU A 1 143 ? 4.076 4.895 14.457 1.00 88.75 143 GLU A N 1
ATOM 1187 C CA . GLU A 1 143 ? 4.428 5.151 15.858 1.00 88.75 143 GLU A CA 1
ATOM 1188 C C . GLU A 1 143 ? 5.294 4.036 16.461 1.00 88.75 143 GLU A C 1
ATOM 1190 O O . GLU A 1 143 ? 6.242 4.325 17.187 1.00 88.75 143 GLU A O 1
ATOM 1195 N N . LYS A 1 144 ? 5.048 2.767 16.109 1.00 86.56 144 LYS A N 1
ATOM 1196 C CA . LYS A 1 144 ? 5.885 1.629 16.538 1.00 86.56 144 LYS A CA 1
ATOM 1197 C C . LYS A 1 144 ? 7.317 1.675 15.995 1.00 86.56 144 LYS A C 1
ATOM 1199 O O . LYS A 1 144 ? 8.210 1.079 16.598 1.00 86.56 144 LYS A O 1
ATOM 1204 N N . ASN A 1 145 ? 7.528 2.342 14.861 1.00 76.19 145 ASN A N 1
ATOM 1205 C CA . ASN A 1 145 ? 8.812 2.408 14.160 1.00 76.19 145 ASN A CA 1
ATOM 1206 C C . ASN A 1 145 ? 9.585 3.718 14.403 1.00 76.19 145 ASN A C 1
ATOM 1208 O O . ASN A 1 145 ? 10.713 3.845 13.931 1.00 76.19 145 ASN A O 1
ATOM 1212 N N . ILE A 1 146 ? 9.024 4.674 15.151 1.00 74.38 146 ILE A N 1
ATOM 1213 C CA . ILE A 1 146 ? 9.759 5.837 15.665 1.00 74.38 146 ILE A CA 1
ATOM 1214 C C . ILE A 1 146 ? 10.470 5.401 16.955 1.00 74.38 146 ILE A C 1
ATOM 1216 O O . ILE A 1 146 ? 9.871 5.384 18.029 1.00 74.38 146 ILE A O 1
ATOM 1220 N N . LYS A 1 147 ? 11.736 4.998 16.842 1.00 48.97 147 LYS A N 1
ATOM 1221 C CA . LYS A 1 147 ? 12.658 4.818 17.974 1.00 48.97 147 LYS A CA 1
ATOM 1222 C C . LYS A 1 147 ? 13.755 5.866 17.928 1.00 48.97 147 LYS A C 1
ATOM 1224 O O . LYS A 1 147 ? 14.211 6.170 16.805 1.00 48.97 147 LYS A O 1
#

Sequence (147 aa):
MEKSIEKFIKDYEKILSEELGEGNLKKRLLIRLENIFIEKSKDDLLDNPFDYASL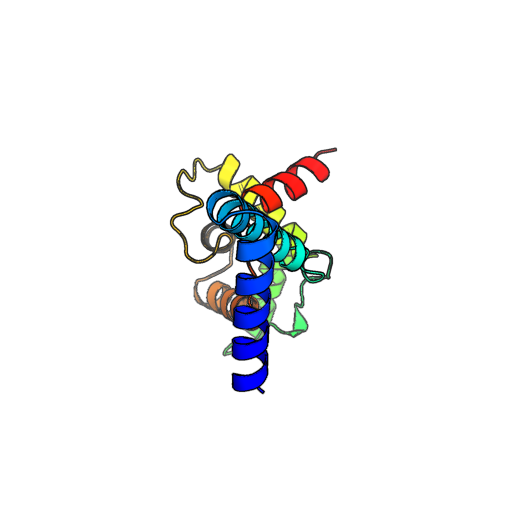KGDSPSLVSRSSNCLKIAEIETYNDLAKNCYKYYTEHTWKEWEKDKNAYTHYLNSLRNLGKKGIKVIFSHLESIDFNFSKEYAKEVFEKNIK

pLDDT: mean 79.21, std 15.47, range [38.59, 95.44]

Foldseek 3Di:
DVVVVVVVVVVVLVVCCVPPNPVVSVVVVVVVVVVVVVVVVVPPQQPDFDCLVLQDAPDPVLSVQLSVLCVVLVRGGNLSLLLQLLVCCVPVVVPPCPPDPASSLVVQVPGPPQDPRSSVSVVVSCVVVVHHDDSVSSVVSNVVPPD